Protein AF-A0AAX3W1G7-F1 (afdb_monomer_l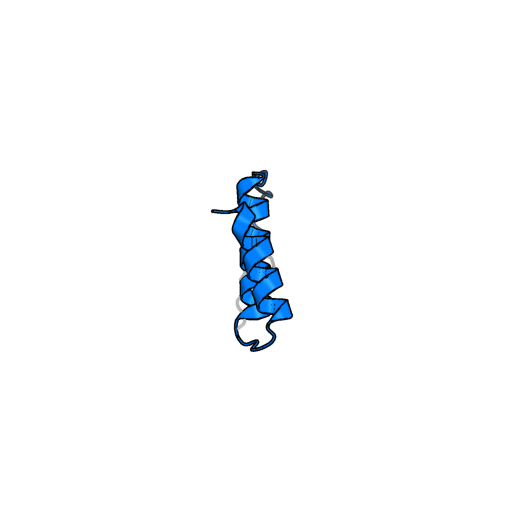ite)

Structure (mmCIF, N/CA/C/O backbone):
data_AF-A0AAX3W1G7-F1
#
_entry.id   AF-A0AAX3W1G7-F1
#
loop_
_atom_site.group_PDB
_atom_site.id
_atom_site.type_symbol
_atom_site.label_atom_id
_atom_site.label_alt_id
_atom_site.label_comp_id
_atom_site.label_asym_id
_atom_site.label_entity_id
_atom_site.label_seq_id
_atom_site.pdb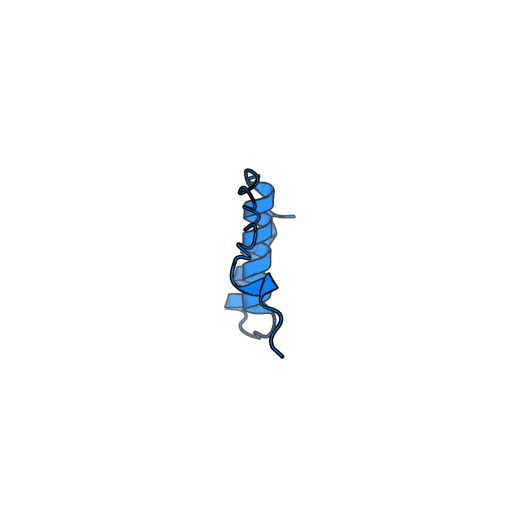x_PDB_ins_code
_atom_site.Cartn_x
_atom_site.Cartn_y
_atom_site.Cartn_z
_atom_site.occupancy
_atom_site.B_iso_or_equiv
_atom_site.auth_seq_id
_atom_site.auth_comp_id
_atom_site.auth_asym_id
_atom_site.auth_atom_id
_atom_site.pdbx_PDB_model_num
ATOM 1 N N . MET A 1 1 ? -15.595 -45.414 16.070 1.00 52.47 1 MET A N 1
ATOM 2 C CA . MET A 1 1 ? -16.749 -44.730 16.690 1.00 52.47 1 MET A CA 1
ATOM 3 C C . MET A 1 1 ? -16.566 -43.232 16.518 1.00 52.47 1 MET A C 1
ATOM 5 O O . MET A 1 1 ? -15.550 -42.719 16.967 1.00 52.47 1 MET A O 1
ATOM 9 N N . TYR A 1 2 ? -17.485 -42.555 15.827 1.00 58.62 2 TYR A N 1
ATOM 10 C CA . TYR A 1 2 ? -17.495 -41.092 15.728 1.00 58.62 2 TYR A CA 1
ATOM 11 C C . TYR A 1 2 ? -18.184 -40.526 16.971 1.00 58.62 2 TYR A C 1
ATOM 13 O O . TYR A 1 2 ? -19.305 -40.916 17.287 1.00 58.62 2 TYR A O 1
ATOM 21 N N . CYS A 1 3 ? -17.492 -39.652 17.698 1.00 61.16 3 CYS A N 1
ATOM 22 C CA . CYS A 1 3 ? -18.004 -39.060 18.925 1.00 61.16 3 CYS A CA 1
ATOM 23 C C . CYS A 1 3 ? -19.150 -38.093 18.579 1.00 61.16 3 CYS A C 1
ATOM 25 O O . CYS A 1 3 ? -18.926 -37.049 17.966 1.00 61.16 3 CYS A O 1
ATOM 27 N N . SER A 1 4 ? -20.382 -38.439 18.961 1.00 61.03 4 SER A N 1
ATOM 28 C CA . SER A 1 4 ? -21.617 -37.693 18.661 1.00 61.03 4 SER A CA 1
ATOM 29 C C . SER A 1 4 ? -21.675 -36.284 19.274 1.00 61.03 4 SER A C 1
ATOM 31 O O . SER A 1 4 ? -22.627 -35.547 19.032 1.00 61.03 4 SER A O 1
ATOM 33 N N . ALA A 1 5 ? -20.651 -35.877 20.028 1.00 62.31 5 ALA A N 1
ATOM 34 C CA . ALA A 1 5 ? -20.535 -34.554 20.637 1.00 62.31 5 ALA A CA 1
ATOM 35 C C . ALA A 1 5 ? -20.364 -33.408 19.617 1.00 62.31 5 ALA A C 1
ATOM 37 O O . ALA A 1 5 ? -20.603 -32.253 19.956 1.00 62.31 5 ALA A O 1
ATOM 38 N N . ALA A 1 6 ? -19.986 -33.702 18.367 1.00 63.03 6 ALA A N 1
ATOM 39 C CA . ALA A 1 6 ? -19.792 -32.678 17.336 1.00 63.03 6 ALA A CA 1
ATOM 40 C C . ALA A 1 6 ? -21.075 -32.301 16.566 1.00 63.03 6 ALA A C 1
ATOM 42 O O . ALA A 1 6 ? -21.093 -31.279 15.887 1.00 63.03 6 ALA A O 1
ATOM 43 N N . VAL A 1 7 ? -22.159 -33.084 16.673 1.00 65.44 7 VAL A N 1
ATOM 44 C CA . VAL A 1 7 ? -23.373 -32.907 15.841 1.00 65.44 7 VAL A CA 1
ATOM 45 C C . VAL A 1 7 ? -24.173 -31.646 16.221 1.00 65.44 7 VAL A C 1
ATOM 47 O O . VAL A 1 7 ? -24.991 -31.171 15.441 1.00 65.44 7 VAL A O 1
ATOM 50 N N . GLY A 1 8 ? -23.909 -31.065 17.397 1.00 67.38 8 GLY A N 1
ATOM 51 C CA . GLY A 1 8 ? -24.559 -29.840 17.881 1.00 67.38 8 GLY A CA 1
ATOM 52 C C . GLY A 1 8 ? -23.628 -28.640 18.075 1.00 67.38 8 GLY A C 1
ATOM 53 O O . GLY A 1 8 ? -24.083 -27.610 18.572 1.00 67.38 8 GLY A O 1
ATOM 54 N N . TYR A 1 9 ? -22.338 -28.749 17.734 1.00 73.44 9 TYR A N 1
ATOM 55 C CA . TYR A 1 9 ? -21.390 -27.661 17.969 1.00 73.44 9 TYR A CA 1
ATOM 56 C C . TYR A 1 9 ? -21.643 -26.513 16.987 1.00 73.44 9 TYR A C 1
ATOM 58 O O . TYR A 1 9 ? -21.407 -26.634 15.786 1.00 73.44 9 TYR A O 1
ATOM 66 N N . ARG A 1 10 ? -22.121 -25.381 17.510 1.00 74.25 10 ARG A N 1
ATOM 67 C CA . ARG A 1 10 ? -22.171 -24.115 16.778 1.00 74.25 10 ARG A CA 1
ATOM 68 C C . ARG A 1 10 ? -20.898 -23.338 17.103 1.00 74.25 10 ARG A C 1
ATOM 70 O O . ARG A 1 10 ? -20.773 -22.885 18.242 1.00 74.25 10 ARG A O 1
ATOM 77 N N . PRO A 1 11 ? -19.952 -23.192 16.161 1.00 74.56 11 PRO A N 1
ATOM 78 C CA . PRO A 1 11 ? -18.791 -22.352 16.398 1.00 74.56 11 PRO A CA 1
ATOM 79 C C . PRO A 1 11 ? -19.265 -20.925 16.675 1.00 74.56 11 PRO A C 1
ATOM 81 O O . PRO A 1 11 ? -20.071 -20.368 15.928 1.00 74.56 11 PRO A O 1
ATOM 84 N N . MET A 1 12 ? -18.777 -20.339 17.765 1.00 77.25 12 MET A N 1
ATOM 85 C CA . MET A 1 12 ? -18.946 -18.914 18.012 1.00 77.25 12 MET A CA 1
ATOM 86 C C . MET A 1 12 ? -18.069 -18.171 17.004 1.00 77.25 12 MET A C 1
ATOM 88 O O . MET A 1 12 ? -16.843 -18.215 17.092 1.00 77.25 12 MET A O 1
ATOM 92 N N . ILE A 1 13 ? -18.697 -17.526 16.022 1.00 74.62 13 ILE A N 1
ATOM 93 C CA . ILE A 1 13 ? -18.001 -16.631 15.099 1.00 74.62 13 ILE A CA 1
ATOM 94 C C . ILE A 1 13 ? -17.695 -15.359 15.890 1.00 74.62 13 ILE A C 1
ATOM 96 O O . ILE A 1 13 ? -18.607 -14.638 16.291 1.00 74.62 13 ILE A O 1
ATOM 100 N N . ALA A 1 14 ? -16.417 -15.106 16.165 1.00 72.31 14 ALA A N 1
ATOM 101 C CA . ALA A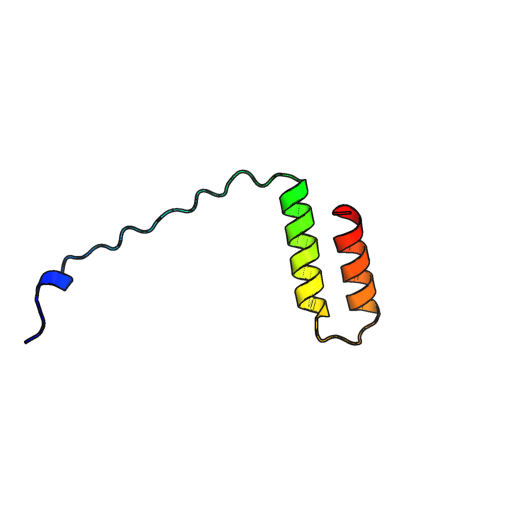 1 14 ? -16.004 -13.832 16.729 1.00 72.31 14 ALA A CA 1
ATOM 102 C C . ALA A 1 14 ? -16.175 -12.753 15.653 1.00 72.31 14 ALA A C 1
ATOM 104 O O . ALA A 1 14 ? -15.475 -12.758 14.639 1.00 72.31 14 ALA A O 1
ATOM 105 N N . GLU A 1 15 ? -17.114 -11.838 15.866 1.00 64.62 15 GLU A N 1
ATOM 106 C CA . GLU A 1 15 ? -17.235 -10.648 15.035 1.00 64.62 15 GLU A CA 1
ATOM 107 C C . GLU A 1 15 ? -16.116 -9.684 15.424 1.00 64.62 15 GLU A C 1
ATOM 109 O O . GLU A 1 15 ? -16.121 -9.083 16.501 1.00 64.62 15 GLU A O 1
ATOM 114 N N . ILE A 1 16 ? -15.118 -9.553 14.550 1.00 68.38 16 ILE A N 1
ATOM 115 C CA . ILE A 1 16 ? -14.140 -8.477 14.664 1.00 68.38 16 ILE A CA 1
ATOM 116 C C . ILE A 1 16 ? -14.889 -7.213 14.254 1.00 68.38 16 ILE A C 1
ATOM 118 O O . ILE A 1 16 ? -15.006 -6.912 13.068 1.00 68.38 16 ILE A O 1
ATOM 122 N N . ALA A 1 17 ? -15.458 -6.505 15.232 1.00 62.91 17 ALA A N 1
A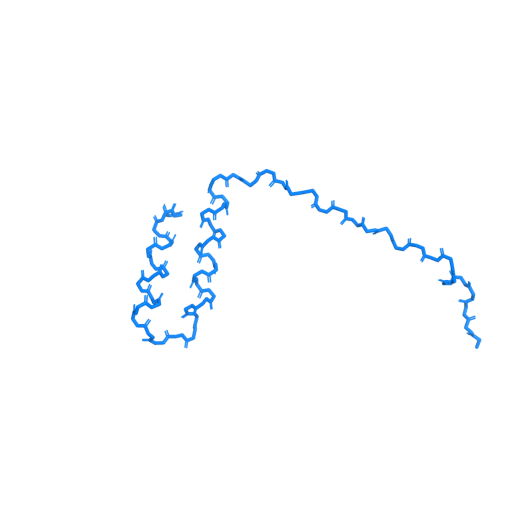TOM 123 C CA . ALA A 1 17 ? -16.005 -5.180 14.995 1.00 62.91 17 ALA A CA 1
ATOM 124 C C . ALA A 1 17 ? -14.915 -4.339 14.320 1.00 62.91 17 ALA A C 1
ATOM 126 O O . ALA A 1 17 ? -13.801 -4.247 14.843 1.00 62.91 17 ALA A O 1
ATOM 127 N N . ASP A 1 18 ? -15.229 -3.771 13.153 1.00 61.62 18 ASP A N 1
ATOM 128 C CA . ASP A 1 18 ? -14.334 -2.889 12.410 1.00 61.62 18 ASP A CA 1
ATOM 129 C C . ASP A 1 18 ? -13.999 -1.708 13.329 1.00 61.62 18 ASP A C 1
ATOM 131 O O . ASP A 1 18 ? -14.789 -0.777 13.518 1.00 61.62 18 ASP A O 1
ATOM 135 N N . ALA A 1 19 ? -12.862 -1.801 14.020 1.00 65.44 19 ALA A N 1
ATOM 136 C CA . ALA A 1 19 ? -12.398 -0.747 14.897 1.00 65.44 19 ALA A CA 1
ATOM 137 C C . ALA A 1 19 ? -12.281 0.494 14.021 1.00 65.44 19 ALA A C 1
ATOM 139 O O . ALA A 1 19 ? -11.495 0.455 13.075 1.00 65.44 19 ALA A O 1
ATOM 140 N N . LYS A 1 20 ? -13.078 1.543 14.303 1.00 67.56 20 LYS A N 1
ATOM 141 C CA . LYS A 1 20 ? -13.134 2.787 13.512 1.00 67.56 20 LYS A CA 1
ATOM 142 C C . LYS A 1 20 ? -11.728 3.140 13.041 1.00 67.56 20 LYS A C 1
ATOM 144 O O . LYS A 1 20 ? -10.892 3.563 13.843 1.00 67.56 20 LYS A O 1
ATOM 149 N N . GLN A 1 21 ? -11.457 2.870 11.765 1.00 71.50 21 GLN A N 1
ATOM 150 C CA . GLN A 1 21 ? -10.104 2.963 11.248 1.00 71.50 21 GLN A CA 1
ATOM 151 C C . GLN A 1 21 ? -9.778 4.447 11.199 1.00 71.50 21 GLN A C 1
ATOM 153 O O . GLN A 1 21 ? -10.469 5.224 10.537 1.00 71.50 21 GLN A O 1
ATOM 158 N N . SER A 1 22 ? -8.781 4.863 11.978 1.00 81.94 22 SER A N 1
ATOM 159 C CA . SER A 1 22 ? -8.326 6.244 11.923 1.00 81.94 22 SER A CA 1
ATOM 160 C C . SER A 1 22 ? -7.859 6.549 10.494 1.00 81.94 22 SER A C 1
ATOM 162 O O . SER A 1 22 ? -7.376 5.645 9.805 1.00 81.94 22 SER A O 1
ATOM 164 N N . PRO A 1 23 ? -7.948 7.809 10.039 1.00 83.88 23 PRO A N 1
ATOM 165 C CA . PRO A 1 23 ? -7.413 8.201 8.735 1.00 83.88 23 PRO A CA 1
ATOM 166 C C . PRO A 1 23 ? -5.955 7.755 8.537 1.00 83.88 23 PRO A C 1
ATOM 168 O O . PRO A 1 23 ? -5.587 7.318 7.452 1.00 83.88 23 PRO A O 1
ATOM 171 N N . ALA A 1 24 ? -5.161 7.763 9.613 1.00 85.69 24 ALA A N 1
ATOM 172 C CA . ALA A 1 24 ? -3.794 7.249 9.627 1.00 85.69 24 ALA A CA 1
ATOM 173 C C . ALA A 1 24 ? -3.714 5.740 9.324 1.00 85.69 24 ALA A C 1
ATOM 175 O O . ALA A 1 24 ? -2.924 5.334 8.480 1.00 85.69 24 ALA A O 1
ATOM 176 N N . LYS A 1 25 ? -4.569 4.908 9.939 1.00 85.75 25 LYS A N 1
ATOM 177 C CA . LYS A 1 25 ? -4.618 3.460 9.658 1.00 85.75 25 LYS A CA 1
ATOM 178 C C . LYS A 1 25 ? -5.088 3.150 8.237 1.00 85.75 25 LYS A C 1
ATOM 180 O O . LYS A 1 25 ? -4.640 2.176 7.640 1.00 85.75 25 LYS A O 1
ATOM 185 N N . LEU A 1 26 ? -5.987 3.967 7.689 1.00 87.00 26 LEU A N 1
ATOM 186 C CA . LEU A 1 26 ? -6.423 3.838 6.296 1.00 87.00 26 LEU A CA 1
ATOM 187 C C . LEU A 1 26 ? -5.284 4.166 5.322 1.00 87.00 26 LEU A C 1
ATOM 189 O O . LEU A 1 26 ? -5.079 3.425 4.362 1.00 87.00 26 LEU A O 1
ATOM 193 N N . ALA A 1 27 ? -4.515 5.224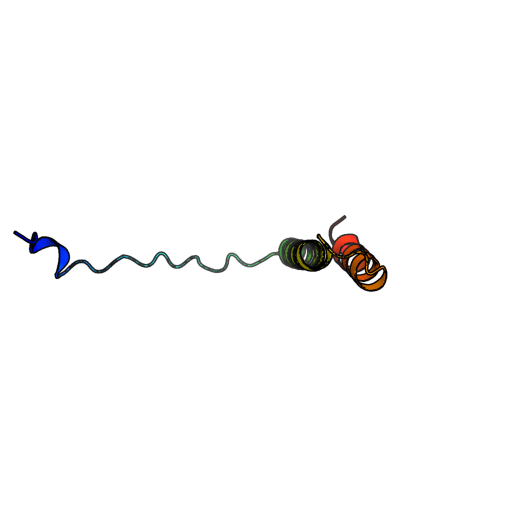 5.598 1.00 88.75 27 ALA A N 1
ATOM 194 C CA . ALA A 1 27 ? -3.327 5.571 4.821 1.00 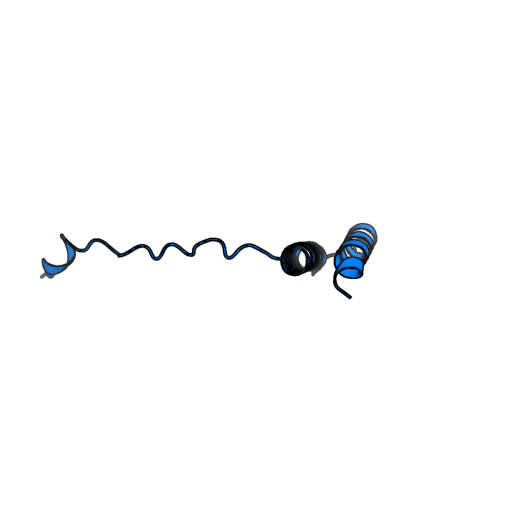88.75 27 ALA A CA 1
ATOM 195 C C . ALA A 1 27 ? -2.251 4.473 4.911 1.00 88.75 27 ALA A C 1
ATOM 197 O O . ALA A 1 27 ? -1.714 4.044 3.891 1.00 88.75 27 ALA A O 1
ATOM 198 N N . GLU A 1 28 ? -2.000 3.952 6.114 1.00 90.31 28 GLU A N 1
ATOM 199 C CA . GLU A 1 28 ? -1.066 2.847 6.354 1.00 90.31 28 GLU A CA 1
ATOM 200 C C . GLU A 1 28 ? -1.465 1.586 5.574 1.00 90.31 28 GLU A C 1
ATOM 202 O O . GLU A 1 28 ? -0.642 0.976 4.892 1.00 90.31 28 GLU A O 1
ATOM 207 N N . ARG A 1 29 ? -2.755 1.230 5.581 1.00 89.88 29 ARG A N 1
ATOM 208 C CA . ARG A 1 29 ? -3.275 0.098 4.805 1.00 89.88 29 ARG A CA 1
ATOM 209 C C . ARG A 1 29 ? -3.079 0.286 3.300 1.00 89.88 29 ARG A C 1
ATOM 211 O O . ARG A 1 29 ? -2.703 -0.671 2.627 1.00 89.88 29 ARG A O 1
ATOM 218 N N . ALA A 1 30 ? -3.321 1.489 2.781 1.00 90.50 30 ALA A N 1
ATOM 219 C CA . ALA A 1 30 ? -3.136 1.793 1.364 1.00 90.50 30 ALA A CA 1
ATOM 220 C C . ALA A 1 30 ? -1.661 1.670 0.945 1.00 90.50 30 ALA A C 1
ATOM 222 O O . ALA A 1 30 ? -1.363 1.060 -0.082 1.00 90.50 30 ALA A O 1
ATOM 223 N N . CYS A 1 31 ? -0.735 2.169 1.770 1.00 94.00 31 CYS A N 1
ATOM 224 C CA . CYS A 1 31 ? 0.700 1.981 1.558 1.00 94.00 31 CYS A CA 1
ATOM 225 C C . CYS A 1 31 ? 1.083 0.493 1.571 1.00 94.00 31 CYS A C 1
ATOM 227 O O . CYS A 1 31 ? 1.725 0.019 0.637 1.00 94.00 31 CYS A O 1
ATOM 229 N N . ASN A 1 32 ? 0.618 -0.272 2.563 1.00 93.69 32 ASN A N 1
ATOM 230 C CA . ASN A 1 32 ? 0.911 -1.704 2.661 1.00 93.69 32 ASN A CA 1
ATOM 231 C C . ASN A 1 32 ? 0.417 -2.483 1.434 1.00 93.69 32 ASN A C 1
ATOM 233 O O . ASN A 1 32 ? 1.126 -3.345 0.922 1.00 93.69 32 ASN A O 1
ATOM 237 N N . GLN A 1 33 ? -0.768 -2.157 0.913 1.00 92.56 33 GLN A N 1
ATOM 238 C CA . GLN A 1 33 ? -1.275 -2.761 -0.321 1.00 92.56 33 GLN A CA 1
ATOM 239 C C . GLN A 1 33 ? -0.405 -2.423 -1.536 1.00 92.56 33 GLN A C 1
ATOM 241 O O . GLN A 1 33 ? -0.130 -3.304 -2.349 1.00 92.56 33 GLN A O 1
ATOM 246 N N . ALA A 1 34 ? 0.061 -1.178 -1.647 1.00 91.44 34 ALA A N 1
ATOM 247 C CA . ALA A 1 34 ? 0.938 -0.765 -2.736 1.00 91.44 34 ALA A CA 1
ATOM 248 C C . ALA A 1 34 ? 2.334 -1.410 -2.642 1.00 91.44 34 ALA A C 1
ATOM 250 O O . ALA A 1 34 ? 2.920 -1.751 -3.665 1.00 91.44 34 ALA A O 1
ATOM 251 N N . ILE A 1 35 ? 2.845 -1.643 -1.427 1.00 92.38 35 ILE A N 1
ATOM 252 C CA . ILE A 1 35 ? 4.079 -2.410 -1.204 1.00 92.38 35 ILE A CA 1
ATOM 253 C C . ILE A 1 35 ? 3.903 -3.836 -1.718 1.00 92.38 35 ILE A C 1
ATOM 255 O O . ILE A 1 35 ? 4.714 -4.276 -2.524 1.00 92.38 35 ILE A O 1
ATOM 259 N N . LEU A 1 36 ? 2.834 -4.531 -1.311 1.00 92.25 36 LEU A N 1
ATOM 260 C CA . LEU A 1 36 ? 2.562 -5.904 -1.753 1.00 92.25 36 LEU A CA 1
ATOM 261 C C . LEU A 1 36 ? 2.451 -6.007 -3.280 1.00 92.25 36 LEU A C 1
ATOM 263 O O . LEU A 1 36 ? 2.968 -6.952 -3.865 1.00 92.25 36 LEU A O 1
ATOM 267 N N . ALA A 1 37 ? 1.822 -5.023 -3.928 1.00 88.88 37 ALA A N 1
ATOM 268 C CA . ALA A 1 37 ? 1.710 -4.976 -5.385 1.00 88.88 37 ALA A CA 1
ATOM 269 C C . ALA A 1 37 ? 3.064 -4.771 -6.090 1.00 88.88 37 ALA A C 1
ATOM 271 O O . ALA A 1 37 ? 3.236 -5.204 -7.225 1.00 88.88 37 ALA A O 1
ATOM 272 N N . ALA A 1 38 ? 4.021 -4.123 -5.422 1.00 91.19 38 ALA A N 1
ATOM 273 C CA . ALA A 1 38 ? 5.332 -3.799 -5.973 1.00 91.19 38 ALA A CA 1
ATOM 274 C C . ALA A 1 38 ? 6.461 -4.739 -5.505 1.00 91.19 38 ALA A C 1
ATOM 276 O O . ALA A 1 38 ? 7.587 -4.593 -5.969 1.00 91.19 38 ALA A O 1
ATOM 277 N N . MET A 1 39 ? 6.197 -5.683 -4.591 1.00 85.19 39 MET A N 1
ATOM 278 C CA . MET A 1 39 ? 7.226 -6.472 -3.890 1.00 85.19 39 MET A CA 1
ATOM 279 C C . MET A 1 39 ? 8.170 -7.262 -4.805 1.00 85.19 39 MET A C 1
ATOM 281 O O . MET A 1 39 ? 9.331 -7.446 -4.452 1.00 85.19 39 MET A O 1
ATOM 285 N N . GLU A 1 40 ? 7.688 -7.710 -5.960 1.00 82.88 40 GLU A N 1
ATOM 286 C CA . GLU A 1 40 ? 8.465 -8.495 -6.932 1.00 82.88 40 GLU A CA 1
ATOM 287 C C . GLU A 1 40 ? 8.457 -7.844 -8.324 1.00 82.88 40 GLU A C 1
ATOM 289 O O . GLU A 1 40 ? 8.738 -8.490 -9.330 1.00 82.88 40 GLU A O 1
ATOM 294 N N . SER A 1 41 ? 8.103 -6.557 -8.393 1.00 84.38 41 SER A N 1
ATOM 295 C CA . SER A 1 41 ? 7.995 -5.821 -9.648 1.00 84.38 41 SER A CA 1
ATOM 296 C C . SER A 1 41 ? 9.222 -4.947 -9.889 1.00 84.38 41 SER A C 1
ATOM 298 O O . SER A 1 41 ? 9.566 -4.109 -9.059 1.00 84.38 41 SER A O 1
ATOM 300 N N . GLU A 1 42 ? 9.818 -5.079 -11.073 1.00 86.44 42 GLU A N 1
ATOM 301 C CA . GLU A 1 42 ? 10.838 -4.155 -11.597 1.00 86.44 42 GLU A CA 1
ATOM 302 C C . GLU A 1 42 ? 10.219 -2.973 -12.370 1.00 86.44 42 GLU A C 1
ATOM 304 O O . GLU A 1 42 ? 10.931 -2.099 -12.859 1.00 86.44 42 GLU A O 1
ATOM 309 N N . ASP A 1 43 ? 8.887 -2.928 -12.489 1.00 91.25 43 ASP A N 1
ATOM 310 C CA . ASP A 1 43 ? 8.177 -1.823 -13.132 1.00 91.25 43 ASP A CA 1
ATOM 311 C C . ASP A 1 43 ? 8.277 -0.536 -12.293 1.00 91.25 43 ASP A C 1
ATOM 313 O O . ASP A 1 43 ? 7.648 -0.393 -11.237 1.00 91.25 43 ASP A O 1
ATOM 317 N N . GLU A 1 44 ? 9.045 0.423 -12.810 1.00 90.19 44 GLU A N 1
ATOM 318 C CA . GLU A 1 44 ? 9.217 1.782 -12.286 1.00 90.19 44 GLU A CA 1
ATOM 319 C C . GLU A 1 44 ? 7.879 2.485 -11.993 1.00 90.19 44 GLU A C 1
ATOM 321 O O . GLU A 1 44 ? 7.777 3.241 -11.025 1.00 90.19 44 GLU A O 1
ATOM 326 N N . ALA A 1 45 ? 6.822 2.221 -12.772 1.00 90.88 45 ALA A N 1
ATOM 327 C CA . ALA A 1 45 ? 5.512 2.826 -12.544 1.00 90.88 45 ALA A CA 1
ATOM 328 C C . ALA A 1 45 ? 4.854 2.309 -11.254 1.00 90.88 45 ALA A C 1
ATOM 330 O O . ALA A 1 45 ? 4.246 3.090 -10.513 1.00 90.88 45 ALA A O 1
ATOM 331 N N . LEU A 1 46 ? 5.004 1.015 -10.952 1.00 89.50 46 LEU A N 1
ATOM 332 C CA . LEU A 1 46 ? 4.500 0.403 -9.718 1.00 89.50 46 LEU A CA 1
ATOM 333 C C . LEU A 1 46 ? 5.312 0.853 -8.499 1.00 89.50 46 LEU A C 1
ATOM 335 O O . LEU A 1 46 ? 4.737 1.127 -7.443 1.00 89.50 46 LEU A O 1
ATOM 339 N N . LEU A 1 47 ? 6.625 1.022 -8.659 1.00 91.25 47 LEU A N 1
ATOM 340 C CA . LEU A 1 47 ? 7.497 1.563 -7.614 1.00 91.25 47 LEU A CA 1
ATOM 341 C C . LEU A 1 47 ? 7.160 3.028 -7.296 1.00 91.25 47 LEU A C 1
ATOM 343 O O . LEU A 1 47 ? 6.974 3.377 -6.128 1.00 91.25 47 LEU A O 1
ATOM 347 N N . ALA A 1 48 ? 6.968 3.866 -8.317 1.00 92.44 48 ALA A N 1
ATOM 348 C CA . ALA A 1 48 ? 6.552 5.256 -8.137 1.00 92.44 48 ALA A CA 1
ATOM 349 C C . ALA A 1 48 ? 5.154 5.365 -7.503 1.00 92.44 48 ALA A C 1
ATOM 351 O O . ALA A 1 48 ? 4.897 6.245 -6.674 1.00 92.44 48 ALA A O 1
ATOM 352 N N . GLN A 1 49 ? 4.238 4.459 -7.863 1.00 89.50 49 GLN A N 1
ATOM 353 C CA . GLN A 1 49 ? 2.904 4.395 -7.271 1.00 89.50 49 GLN A CA 1
ATOM 354 C C . GLN A 1 49 ? 2.957 4.004 -5.788 1.00 89.50 49 GLN A C 1
ATOM 356 O O . GLN A 1 49 ? 2.288 4.646 -4.973 1.00 89.50 49 GLN A O 1
ATOM 361 N N . ARG A 1 50 ? 3.782 3.013 -5.426 1.00 93.00 50 ARG A N 1
ATOM 362 C CA . ARG A 1 50 ? 4.065 2.654 -4.030 1.00 93.00 50 ARG A CA 1
ATOM 363 C C . ARG A 1 50 ? 4.600 3.848 -3.253 1.00 93.00 50 ARG A C 1
ATOM 365 O O . ARG A 1 50 ? 4.057 4.180 -2.202 1.00 93.00 50 ARG A O 1
ATOM 372 N N . ASP A 1 51 ? 5.621 4.519 -3.775 1.00 91.75 51 ASP A N 1
ATOM 373 C CA . ASP A 1 51 ? 6.265 5.634 -3.077 1.00 91.75 51 ASP A CA 1
ATOM 374 C C . ASP A 1 51 ? 5.295 6.791 -2.843 1.00 91.75 51 ASP A C 1
ATOM 376 O O . ASP A 1 51 ? 5.245 7.356 -1.748 1.00 91.75 51 ASP A O 1
ATOM 380 N N . LYS A 1 52 ? 4.436 7.083 -3.824 1.00 91.88 52 LYS A N 1
ATOM 381 C CA . LYS A 1 52 ? 3.371 8.078 -3.681 1.00 91.88 52 LYS A CA 1
ATOM 382 C C . LYS A 1 52 ? 2.335 7.682 -2.625 1.00 91.88 52 LYS A C 1
ATOM 384 O O . LYS A 1 52 ? 1.914 8.537 -1.849 1.00 91.88 52 LYS A O 1
ATOM 389 N N . ALA A 1 53 ? 1.918 6.415 -2.587 1.00 89.81 53 ALA A N 1
ATOM 390 C CA . ALA A 1 53 ? 0.959 5.917 -1.599 1.00 89.81 53 ALA A CA 1
ATOM 391 C C . ALA A 1 53 ? 1.535 5.946 -0.172 1.00 89.81 53 ALA A C 1
ATOM 393 O O . ALA A 1 53 ? 0.830 6.277 0.779 1.00 89.81 53 ALA A O 1
ATOM 394 N N . CYS A 1 54 ? 2.827 5.658 -0.030 1.00 91.62 54 CYS A N 1
ATOM 395 C CA . CYS A 1 54 ? 3.516 5.626 1.256 1.00 91.62 54 CYS A CA 1
ATOM 396 C C . CYS A 1 54 ? 3.989 7.002 1.749 1.00 91.62 54 CYS A C 1
ATOM 398 O O . CYS A 1 54 ? 4.197 7.173 2.948 1.00 91.62 54 CYS A O 1
ATOM 400 N N . ALA A 1 55 ? 4.090 8.010 0.876 1.00 91.12 55 ALA A N 1
ATOM 401 C CA . ALA A 1 55 ? 4.443 9.377 1.268 1.00 91.12 55 ALA A CA 1
ATOM 402 C C . ALA A 1 55 ? 3.450 9.999 2.268 1.00 91.12 55 ALA A C 1
ATOM 404 O O . ALA A 1 55 ? 3.837 10.849 3.061 1.00 91.12 55 ALA A O 1
ATOM 405 N N . ALA A 1 56 ? 2.187 9.562 2.255 1.00 79.44 56 ALA A N 1
ATOM 406 C CA . ALA A 1 56 ? 1.140 10.047 3.158 1.00 79.44 56 ALA A CA 1
ATOM 407 C C . ALA A 1 56 ? 1.190 9.438 4.575 1.00 79.44 56 ALA A C 1
ATOM 409 O O . ALA A 1 56 ? 0.431 9.864 5.443 1.00 79.44 56 ALA A O 1
ATOM 410 N N . VAL A 1 57 ? 2.035 8.424 4.793 1.00 81.88 57 VAL A N 1
ATOM 411 C CA . VAL A 1 57 ? 2.162 7.685 6.065 1.00 81.88 57 VAL A CA 1
ATOM 412 C C . VAL A 1 57 ? 3.419 8.104 6.842 1.00 81.88 57 VAL A C 1
ATOM 414 O O . VAL A 1 57 ? 3.537 7.794 8.025 1.00 81.88 57 VAL A O 1
ATOM 417 N N . ARG A 1 58 ? 4.353 8.799 6.183 1.00 61.53 58 ARG A N 1
ATOM 418 C CA . ARG A 1 58 ? 5.640 9.226 6.744 1.00 61.53 58 ARG A CA 1
ATOM 419 C C . ARG A 1 58 ? 5.511 10.492 7.586 1.00 61.53 58 ARG A C 1
ATOM 421 O O . ARG A 1 58 ? 6.227 10.553 8.609 1.00 61.53 58 ARG A O 1
#

Radius of gyration: 20.76 Å; chains: 1; bounding box: 35×55×34 Å

pLDDT: mean 80.45, std 11.96, range [52.47, 94.0]

Organism: Aeromonas salmonicida (NCBI:txid645)

Foldseek 3Di:
DDDCPPVPDDDDDDPPDPPPQPPLNVLVVQLVVLCVVCVPDPDPVSVVVSCVSCVVND

Sequence (58 aa):
MYCSAAVGYRPMIAEIADAKQSPAKLAERACNQAILAAMESEDEALLAQRDKACAAVR

Secondary structure (DSSP, 8-state):
---GGGTT--------------HHHHHHHHHHHHHHHHTT---HHHHHHHHHHHTTT-